Protein AF-A0A953W2J4-F1 (afdb_monomer)

Foldseek 3Di:
DPVPVVCCQCPVVVDDDDDAQCLLPPFFGKDKDWDFWFAQQFDPVVCVVVQQFTHRRHCVFVCVVQPDDGRWHFPDWPDDDHGFLPAKTWTWTHDPPDIDITIDRRGDPDIDMDIDGDGDPPDDDPRVVSSCVSPVD

Sequence (137 aa):
LDLGSDLETFVTNGQAILLPADLLAPCGTITTREAAKFHRGFDIEATLANNNIIAGVDPSLPAYAAGLRNGMVLIRRDGGEIGNPDLEIGYVVRDGETERTFRYFPRGQGTFTTQRLELTPNLEGEPLAQCMRAIAG

Secondary structure (DSSP, 8-state):
--HHHHIIIIIIS----PPPTTTTTTSEEEEEEEEEEE--SSBHHHHHHTTTB-B---TTSHHHHTT--TT-EEEEEEE--TT-TTS-EEEEEEETTEEEEEEE--EEEEEEEEEEEEEPTT--HHHHHHHHHHHH-

Structure (mmCIF, N/CA/C/O backbone):
data_AF-A0A953W2J4-F1
#
_entry.id   AF-A0A953W2J4-F1
#
loop_
_atom_site.group_PDB
_atom_site.id
_atom_site.type_symbol
_atom_site.label_atom_id
_atom_site.label_alt_id
_atom_site.label_comp_id
_atom_site.label_asym_id
_atom_site.label_entity_id
_atom_site.label_seq_id
_atom_site.pdbx_PDB_ins_code
_atom_site.Cartn_x
_atom_site.Cartn_y
_atom_site.Cartn_z
_atom_site.occupancy
_atom_site.B_iso_or_equiv
_atom_site.auth_seq_id
_atom_site.auth_comp_id
_atom_site.auth_asym_id
_atom_site.auth_atom_id
_atom_site.pdbx_PDB_model_num
ATOM 1 N N . LEU A 1 1 ? 5.690 2.040 -39.587 1.00 55.88 1 LEU A N 1
ATOM 2 C CA . LEU A 1 1 ? 4.982 2.125 -38.298 1.00 55.88 1 LEU A CA 1
ATOM 3 C C . LEU A 1 1 ? 3.522 1.833 -38.596 1.00 55.88 1 LEU A C 1
ATOM 5 O O . LEU A 1 1 ? 2.914 2.632 -39.298 1.00 55.88 1 LEU A O 1
ATOM 9 N N . ASP A 1 2 ? 3.024 0.662 -38.205 1.00 65.88 2 ASP A N 1
ATOM 10 C CA . ASP A 1 2 ? 1.607 0.318 -38.352 1.00 65.88 2 ASP A CA 1
ATOM 11 C C . ASP A 1 2 ? 0.909 0.621 -37.029 1.00 65.88 2 ASP A C 1
ATOM 13 O O . ASP A 1 2 ? 1.038 -0.110 -36.055 1.00 65.88 2 ASP A O 1
ATOM 17 N N . LEU A 1 3 ? 0.228 1.761 -36.980 1.00 72.12 3 LEU A N 1
ATOM 18 C CA . LEU A 1 3 ? -0.456 2.211 -35.773 1.00 72.12 3 LEU A CA 1
ATOM 19 C C . LEU A 1 3 ? -1.737 1.406 -35.505 1.00 72.12 3 LEU A C 1
ATOM 21 O O . LEU A 1 3 ? -2.239 1.438 -34.387 1.00 72.12 3 LEU A O 1
ATOM 25 N N . GLY A 1 4 ? -2.286 0.703 -36.505 1.00 74.94 4 GLY A N 1
ATOM 26 C CA . GLY A 1 4 ? -3.562 -0.002 -36.377 1.00 74.94 4 GLY A CA 1
ATOM 27 C C . GLY A 1 4 ? -3.481 -1.189 -35.419 1.00 74.94 4 GLY A C 1
ATOM 28 O O . GLY A 1 4 ? -4.286 -1.287 -34.493 1.00 74.94 4 GLY A O 1
ATOM 29 N N . SER A 1 5 ? -2.468 -2.041 -35.593 1.00 77.94 5 SER A N 1
ATOM 30 C CA . SER A 1 5 ? -2.228 -3.199 -34.721 1.00 77.94 5 SER A CA 1
ATOM 31 C C . SER A 1 5 ? -1.878 -2.796 -33.289 1.00 77.94 5 SER A C 1
ATOM 33 O O . SER A 1 5 ? -2.315 -3.444 -32.337 1.00 77.94 5 SER A O 1
ATOM 35 N N . ASP A 1 6 ? -1.124 -1.708 -33.120 1.00 78.94 6 ASP A N 1
ATOM 36 C CA . ASP A 1 6 ? -0.709 -1.220 -31.802 1.00 78.94 6 ASP A CA 1
ATOM 37 C C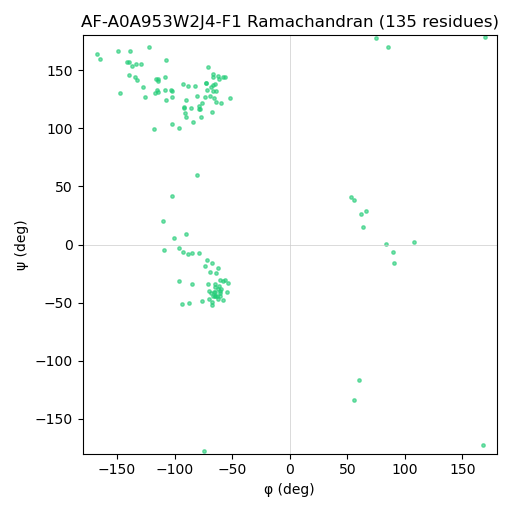 . ASP A 1 6 ? -1.903 -0.645 -31.026 1.00 78.94 6 ASP A C 1
ATOM 39 O O . ASP A 1 6 ? -2.051 -0.898 -29.828 1.00 78.94 6 ASP A O 1
ATOM 43 N N . LEU A 1 7 ? -2.803 0.076 -31.705 1.00 79.75 7 LEU A N 1
ATOM 44 C CA . LEU A 1 7 ? -4.037 0.578 -31.097 1.00 79.75 7 LEU A CA 1
ATOM 45 C C . LEU A 1 7 ? -4.962 -0.567 -30.671 1.00 79.75 7 LEU A C 1
ATOM 47 O O . LE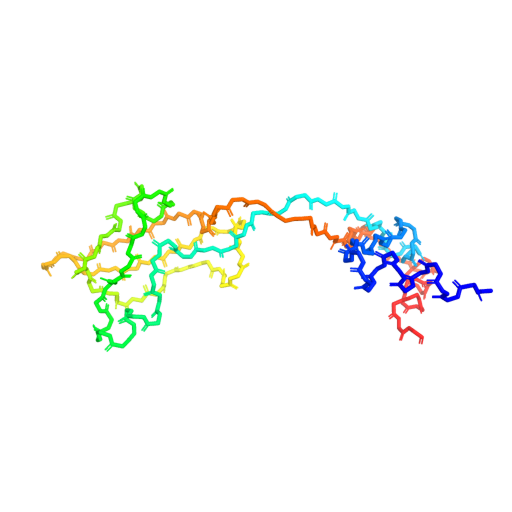U A 1 7 ? -5.468 -0.550 -29.551 1.00 79.75 7 LEU A O 1
ATOM 51 N N . GLU A 1 8 ? -5.153 -1.582 -31.511 1.00 83.62 8 GLU A N 1
ATOM 52 C CA . GLU A 1 8 ? -5.962 -2.747 -31.139 1.00 83.62 8 GLU A CA 1
ATOM 53 C C . GLU A 1 8 ? -5.370 -3.472 -29.919 1.00 83.62 8 GLU A C 1
ATOM 55 O O . GLU A 1 8 ? -6.077 -3.792 -28.963 1.00 83.62 8 GLU A O 1
ATOM 60 N N . THR A 1 9 ? -4.054 -3.662 -29.901 1.00 80.06 9 THR A N 1
ATOM 61 C CA . THR A 1 9 ? -3.342 -4.386 -28.843 1.00 80.06 9 THR A CA 1
ATOM 62 C C . THR A 1 9 ? -3.369 -3.644 -27.503 1.00 80.06 9 THR A C 1
ATOM 64 O O . THR A 1 9 ? -3.761 -4.207 -26.478 1.00 80.06 9 THR A O 1
ATOM 67 N N . PHE A 1 10 ? -2.979 -2.369 -27.491 1.00 84.81 10 PHE A N 1
ATOM 68 C CA . PHE A 1 10 ? -2.766 -1.629 -26.245 1.00 84.81 10 PHE A CA 1
ATOM 69 C C . PHE A 1 10 ? -3.970 -0.786 -25.823 1.00 84.81 10 PHE A C 1
ATOM 71 O O . PHE A 1 10 ? -4.204 -0.626 -24.627 1.00 84.81 10 PHE A O 1
ATOM 78 N N . VAL A 1 11 ? -4.755 -0.263 -26.771 1.00 82.12 11 VAL A N 1
ATOM 79 C CA . VAL A 1 11 ? -5.915 0.593 -26.466 1.00 82.12 11 VAL A CA 1
ATOM 80 C C . VAL A 1 11 ? -7.195 -0.229 -26.392 1.00 82.12 11 VAL A C 1
ATOM 82 O O . VAL A 1 11 ? -7.915 -0.136 -25.402 1.00 82.12 11 VAL A O 1
ATOM 85 N N . THR A 1 12 ? -7.488 -1.044 -27.408 1.00 86.31 12 THR A N 1
ATOM 86 C CA . THR A 1 12 ? -8.737 -1.824 -27.442 1.00 86.31 12 THR A CA 1
ATOM 87 C C . THR A 1 12 ? -8.683 -3.028 -26.505 1.00 86.31 12 THR A C 1
ATOM 89 O O . THR A 1 12 ? -9.596 -3.216 -25.703 1.00 86.31 12 THR A O 1
ATOM 92 N N . ASN A 1 13 ? -7.607 -3.815 -26.561 1.00 85.69 13 ASN A N 1
ATOM 93 C CA . ASN A 1 13 ? -7.449 -5.027 -25.754 1.00 85.69 13 ASN A CA 1
ATOM 94 C C . ASN A 1 13 ? -6.805 -4.765 -24.384 1.00 85.69 13 ASN A C 1
ATOM 96 O O . ASN A 1 13 ? -6.762 -5.666 -23.546 1.00 85.69 13 ASN A O 1
ATOM 100 N N . GLY A 1 14 ? -6.310 -3.546 -24.145 1.00 80.00 14 GLY A N 1
ATOM 101 C CA . GLY A 1 14 ? -5.758 -3.132 -22.856 1.00 80.00 14 GLY A CA 1
ATOM 102 C C . GLY A 1 14 ? -4.530 -3.930 -22.415 1.00 80.00 14 GLY A C 1
ATOM 103 O O . GLY A 1 14 ? -4.296 -4.057 -21.211 1.00 80.00 14 GLY A O 1
ATOM 104 N N . GLN A 1 15 ? -3.760 -4.508 -23.349 1.00 84.94 15 GLN A N 1
ATOM 105 C CA . GLN A 1 15 ? -2.513 -5.173 -22.976 1.00 84.94 15 GLN A CA 1
ATOM 106 C C . GLN A 1 15 ? -1.529 -4.173 -22.363 1.00 84.94 15 GLN A C 1
ATOM 108 O O . GLN A 1 15 ? -1.449 -3.011 -22.761 1.00 84.94 15 GLN A O 1
ATOM 113 N N . ALA A 1 16 ? -0.752 -4.645 -21.387 1.00 82.12 16 ALA A N 1
ATOM 114 C CA . ALA A 1 16 ? 0.302 -3.844 -20.788 1.00 82.12 16 ALA A CA 1
ATOM 115 C C . ALA A 1 16 ? 1.411 -3.571 -21.815 1.00 82.12 16 ALA A C 1
ATOM 117 O O . ALA A 1 16 ? 1.910 -4.492 -22.463 1.00 82.12 16 ALA A O 1
ATOM 118 N N . ILE A 1 17 ? 1.832 -2.310 -21.917 1.00 85.88 17 ILE A N 1
ATOM 119 C CA . ILE A 1 17 ? 3.040 -1.941 -22.655 1.00 85.88 17 ILE A CA 1
ATOM 120 C C . ILE A 1 17 ? 4.232 -2.297 -21.770 1.00 85.88 17 ILE A C 1
ATOM 122 O O . ILE A 1 17 ? 4.455 -1.663 -20.739 1.00 85.88 17 ILE A O 1
ATOM 126 N N . LEU A 1 18 ? 4.984 -3.322 -22.165 1.00 89.69 18 LEU A N 1
ATOM 127 C CA . LEU A 1 18 ? 6.231 -3.684 -21.503 1.00 89.69 18 LEU A CA 1
ATOM 128 C C . LEU A 1 18 ? 7.389 -2.977 -22.198 1.00 89.69 18 LEU A C 1
ATOM 130 O O . LEU A 1 18 ? 7.670 -3.217 -23.371 1.00 89.69 18 LEU A O 1
ATOM 134 N N . LEU A 1 19 ? 8.070 -2.110 -21.458 1.00 90.56 19 LEU A N 1
ATOM 135 C CA . LEU A 1 19 ? 9.284 -1.457 -21.921 1.00 90.56 19 LEU A CA 1
ATOM 136 C C . LEU A 1 19 ? 10.405 -2.500 -22.095 1.00 90.56 19 LEU A C 1
ATOM 138 O O . LEU A 1 19 ? 10.562 -3.355 -21.211 1.00 90.56 19 LEU A O 1
ATOM 142 N N . PRO A 1 20 ? 11.193 -2.433 -23.187 1.00 92.25 20 PRO A N 1
ATOM 143 C CA . PRO A 1 20 ? 12.387 -3.255 -23.359 1.00 92.25 20 PRO A CA 1
ATOM 144 C C . PRO A 1 20 ? 13.369 -3.079 -22.198 1.00 92.25 20 PRO A C 1
ATOM 146 O O . PRO A 1 20 ? 13.531 -1.977 -21.674 1.00 92.25 20 PRO A O 1
ATOM 149 N N . ALA A 1 21 ? 14.050 -4.160 -21.814 1.00 93.56 21 ALA A N 1
ATOM 150 C CA . ALA A 1 21 ? 14.942 -4.170 -20.654 1.00 93.56 21 ALA A CA 1
ATOM 151 C C . ALA A 1 21 ? 16.106 -3.165 -20.771 1.00 93.56 21 ALA A C 1
ATOM 153 O O . ALA A 1 21 ? 16.559 -2.624 -19.765 1.00 93.56 21 ALA A O 1
ATOM 154 N N . ASP A 1 22 ? 16.563 -2.896 -21.991 1.00 93.00 22 ASP A N 1
ATOM 155 C CA . ASP A 1 22 ? 17.696 -2.039 -22.341 1.00 93.00 22 ASP A CA 1
ATOM 156 C C . ASP A 1 22 ? 17.290 -0.636 -22.816 1.00 93.00 22 ASP A C 1
ATOM 158 O O . ASP A 1 22 ? 18.158 0.153 -23.184 1.00 93.00 22 ASP A O 1
ATOM 162 N N . LEU A 1 23 ? 15.996 -0.286 -22.763 1.00 91.56 23 LEU A N 1
ATOM 163 C CA . LEU A 1 23 ? 15.483 1.001 -23.257 1.00 91.56 23 LEU A CA 1
ATOM 164 C C . LEU A 1 23 ? 16.213 2.212 -22.651 1.00 91.56 23 LEU A C 1
ATOM 166 O O . LEU A 1 23 ? 16.365 3.234 -23.312 1.00 91.56 23 LEU A O 1
ATOM 170 N N . LEU A 1 24 ? 16.653 2.096 -21.395 1.00 91.31 24 LEU A N 1
ATOM 171 C CA . LEU A 1 24 ? 17.367 3.145 -20.661 1.00 91.31 24 LEU A CA 1
ATOM 172 C C . LEU A 1 24 ? 18.847 2.804 -20.427 1.00 91.31 24 LEU A C 1
ATOM 174 O O . LEU A 1 24 ? 19.479 3.363 -19.531 1.00 91.31 24 LEU A O 1
ATOM 178 N N . ALA A 1 25 ? 19.430 1.887 -21.199 1.00 89.56 25 ALA A N 1
ATOM 179 C CA . ALA A 1 25 ? 20.860 1.613 -21.115 1.00 89.56 25 ALA A CA 1
ATOM 180 C C . ALA A 1 25 ? 21.688 2.877 -21.466 1.00 89.56 25 ALA A C 1
ATOM 182 O O . ALA A 1 25 ? 21.299 3.636 -22.356 1.00 89.56 25 ALA A O 1
ATOM 183 N N . PRO A 1 26 ? 22.832 3.134 -20.794 1.00 91.81 26 PRO A N 1
ATOM 184 C CA . PRO A 1 26 ? 23.489 2.299 -19.781 1.00 91.81 26 PRO A CA 1
ATOM 185 C C . PRO A 1 26 ? 23.040 2.570 -18.329 1.00 91.81 26 PRO A C 1
ATOM 187 O O . PRO A 1 26 ? 23.656 2.046 -17.399 1.00 91.81 26 PRO A O 1
ATOM 190 N N . CYS A 1 27 ? 21.997 3.381 -18.100 1.00 93.56 27 CYS A N 1
ATOM 191 C CA . CYS A 1 27 ? 21.572 3.783 -16.751 1.00 93.56 27 CYS A CA 1
ATOM 192 C C . CYS A 1 27 ? 21.221 2.617 -15.837 1.00 93.56 27 CYS A C 1
ATOM 194 O O . CYS A 1 27 ? 21.349 2.721 -14.619 1.00 93.56 27 CYS A O 1
ATOM 196 N N . GLY A 1 28 ? 20.722 1.536 -16.418 1.00 93.62 28 GLY A N 1
ATOM 197 C CA . GLY A 1 28 ? 20.190 0.415 -15.679 1.00 93.62 28 GLY A CA 1
ATOM 198 C C . GLY A 1 28 ? 19.437 -0.538 -16.585 1.00 93.62 28 GLY A C 1
ATOM 199 O O . GLY A 1 28 ? 19.439 -0.388 -17.806 1.00 93.62 28 GLY A O 1
ATOM 200 N N . THR A 1 29 ? 18.780 -1.505 -15.958 1.00 95.31 29 THR A N 1
ATOM 201 C CA . THR A 1 29 ? 17.920 -2.480 -16.633 1.00 95.31 29 THR A CA 1
ATOM 202 C C . THR A 1 29 ? 16.484 -2.292 -16.171 1.00 95.31 29 THR A C 1
ATOM 204 O O . THR A 1 29 ? 16.224 -2.179 -14.973 1.00 95.31 29 THR A O 1
ATOM 207 N N . ILE A 1 30 ? 15.535 -2.257 -17.104 1.00 95.25 30 ILE A N 1
ATOM 208 C CA . ILE A 1 30 ? 14.115 -2.288 -16.757 1.00 95.25 30 ILE A CA 1
ATOM 209 C C . ILE A 1 30 ? 13.724 -3.730 -16.437 1.00 95.25 30 ILE A C 1
ATOM 211 O O . ILE A 1 30 ? 13.812 -4.616 -17.287 1.00 95.25 30 ILE A O 1
ATOM 215 N N . THR A 1 31 ? 13.268 -3.959 -15.209 1.00 95.25 31 THR A N 1
ATOM 216 C CA . THR A 1 31 ? 12.775 -5.258 -14.748 1.00 95.25 31 THR A CA 1
ATOM 217 C C . THR A 1 31 ? 11.263 -5.225 -14.580 1.00 95.25 31 THR A C 1
ATOM 219 O O . THR A 1 31 ? 10.675 -4.211 -14.196 1.00 95.25 31 THR A O 1
ATOM 222 N N . THR A 1 32 ? 10.618 -6.348 -14.895 1.00 93.69 32 THR A N 1
ATOM 223 C CA . THR A 1 32 ? 9.177 -6.546 -14.696 1.00 93.69 32 THR A CA 1
ATOM 224 C C . THR A 1 32 ? 8.973 -7.394 -13.450 1.00 93.69 32 THR A C 1
ATOM 226 O O . THR A 1 32 ? 9.623 -8.429 -13.299 1.00 93.69 32 THR A O 1
ATOM 229 N N . ARG A 1 33 ? 8.079 -6.972 -12.554 1.00 92.31 33 ARG A N 1
ATOM 230 C CA . ARG A 1 33 ? 7.763 -7.709 -11.326 1.00 92.31 33 ARG A CA 1
ATOM 231 C C . ARG A 1 33 ? 6.280 -7.653 -10.991 1.00 92.31 33 ARG A C 1
ATOM 233 O O . ARG A 1 33 ? 5.591 -6.696 -11.336 1.00 92.31 33 ARG A O 1
ATOM 240 N N . GLU A 1 34 ? 5.838 -8.631 -10.213 1.00 93.50 34 GLU A N 1
ATOM 241 C CA . GLU A 1 34 ? 4.562 -8.565 -9.507 1.00 93.50 34 GLU A CA 1
ATOM 242 C C . GLU A 1 34 ? 4.717 -7.731 -8.230 1.00 93.50 34 GLU A C 1
ATOM 244 O O . GLU A 1 34 ? 5.612 -7.968 -7.413 1.00 93.50 34 GLU A O 1
ATOM 249 N N . ALA A 1 35 ? 3.844 -6.742 -8.052 1.00 92.19 35 ALA A N 1
ATOM 250 C CA . ALA A 1 35 ? 3.752 -5.930 -6.848 1.00 92.19 35 ALA A CA 1
ATOM 251 C C . ALA A 1 35 ? 2.412 -6.173 -6.146 1.00 92.19 35 ALA A C 1
ATOM 253 O O . ALA A 1 35 ? 1.367 -6.297 -6.786 1.00 92.19 35 ALA A O 1
ATOM 254 N N . ALA A 1 36 ? 2.430 -6.228 -4.814 1.00 95.56 36 ALA A N 1
ATOM 255 C CA . ALA A 1 36 ? 1.198 -6.265 -4.034 1.00 95.56 36 ALA A CA 1
ATOM 256 C C . ALA A 1 36 ? 0.448 -4.935 -4.178 1.00 95.56 36 ALA A C 1
ATOM 258 O O . ALA A 1 36 ? 1.063 -3.877 -4.271 1.00 95.56 36 ALA A O 1
ATOM 259 N N . LYS A 1 37 ? -0.885 -4.956 -4.159 1.00 95.94 37 LYS A N 1
ATOM 260 C CA . LYS A 1 37 ? -1.660 -3.708 -4.091 1.00 95.94 37 LYS A CA 1
ATOM 261 C C . LYS A 1 37 ? -1.541 -3.104 -2.696 1.00 95.94 37 LYS A C 1
ATOM 263 O O . LYS A 1 37 ? -1.619 -3.826 -1.705 1.00 95.94 37 LYS A O 1
ATOM 268 N N . PHE A 1 38 ? -1.391 -1.787 -2.597 1.00 97.06 38 PHE A N 1
ATOM 269 C CA . PHE A 1 38 ? -1.471 -1.116 -1.303 1.00 97.06 38 PHE A 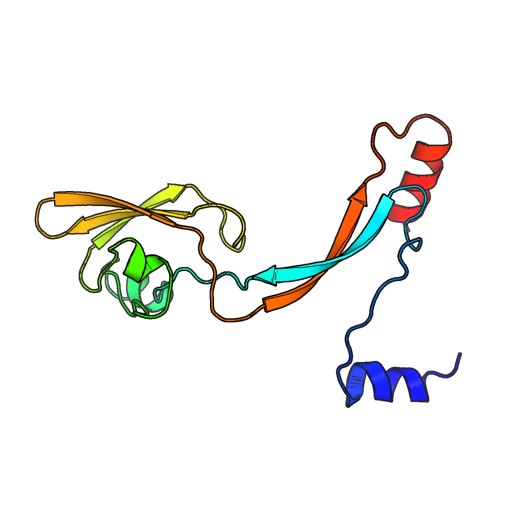CA 1
ATOM 270 C C . PHE A 1 38 ? -2.924 -1.072 -0.825 1.00 97.06 38 PHE A C 1
ATOM 272 O O . PHE A 1 38 ? -3.800 -0.570 -1.528 1.00 97.06 38 PHE A O 1
ATOM 279 N N . HIS A 1 39 ? -3.174 -1.550 0.390 1.00 97.56 39 HIS A N 1
ATOM 280 C CA . HIS A 1 39 ? -4.449 -1.376 1.072 1.00 97.56 39 HIS A CA 1
ATOM 281 C C . HIS A 1 39 ? -4.224 -1.274 2.580 1.00 97.56 39 HIS A C 1
ATOM 283 O O . HIS A 1 39 ? -3.572 -2.124 3.183 1.00 97.56 39 HIS A O 1
ATOM 289 N N . ARG A 1 40 ? -4.808 -0.254 3.218 1.00 97.12 40 ARG A N 1
ATOM 290 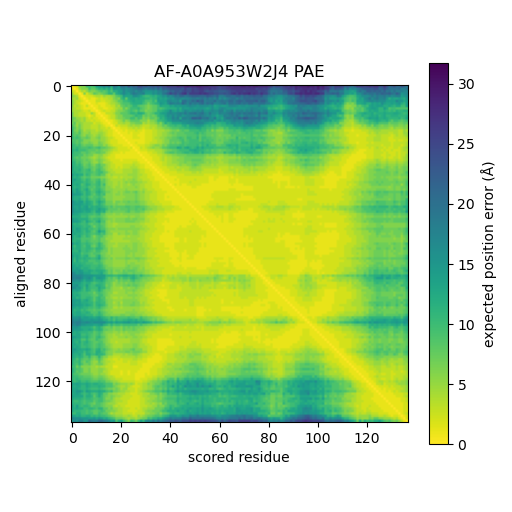C CA . ARG A 1 40 ? -4.664 -0.035 4.671 1.00 97.12 40 ARG A CA 1
ATOM 291 C C . ARG A 1 40 ? -5.336 -1.118 5.511 1.00 97.12 40 ARG A C 1
ATOM 293 O O . ARG A 1 40 ? -5.078 -1.214 6.695 1.00 97.12 40 ARG A O 1
ATOM 300 N N . GLY A 1 41 ? -6.220 -1.910 4.918 1.00 97.69 41 GLY A N 1
ATOM 301 C CA . GLY A 1 41 ? -6.993 -2.937 5.620 1.00 97.69 41 GLY A CA 1
ATOM 302 C C . GLY A 1 41 ? -8.254 -2.411 6.310 1.00 97.69 41 GLY A C 1
ATOM 303 O O . GLY A 1 41 ? -8.974 -3.198 6.910 1.00 97.69 41 GLY A O 1
ATOM 304 N N . PHE A 1 42 ? -8.526 -1.109 6.210 1.00 98.25 42 PHE A N 1
ATOM 305 C CA . PHE A 1 42 ? -9.748 -0.457 6.673 1.00 98.25 42 PHE A CA 1
ATOM 306 C C . PHE A 1 42 ? -10.071 0.752 5.785 1.00 98.25 42 PHE A C 1
ATOM 308 O O . PHE A 1 42 ? -9.215 1.204 5.014 1.00 98.25 42 PHE A O 1
ATOM 315 N N . ASP A 1 43 ? -11.283 1.283 5.909 1.00 98.06 43 ASP A N 1
ATOM 316 C CA . ASP A 1 43 ? -11.749 2.430 5.137 1.00 98.06 43 ASP A CA 1
ATOM 317 C C . ASP A 1 43 ? -11.300 3.738 5.804 1.00 98.06 43 ASP A C 1
ATOM 319 O O . ASP A 1 43 ? -11.813 4.151 6.849 1.00 98.06 43 ASP A O 1
ATOM 323 N N . ILE A 1 44 ? -10.300 4.390 5.206 1.00 96.50 44 ILE A N 1
ATOM 324 C CA . ILE A 1 44 ? -9.765 5.647 5.732 1.00 96.50 44 ILE A CA 1
ATOM 325 C C . ILE A 1 44 ? -10.743 6.809 5.551 1.00 96.50 44 ILE A C 1
ATOM 327 O O . ILE A 1 44 ? -10.801 7.674 6.419 1.00 96.50 44 ILE A O 1
ATOM 331 N N . GLU A 1 45 ? -11.525 6.834 4.475 1.00 97.69 45 GLU A N 1
ATOM 332 C CA . GLU A 1 45 ? -12.468 7.922 4.218 1.00 97.69 45 GLU A CA 1
ATOM 333 C C . GLU A 1 45 ? -13.617 7.861 5.225 1.00 97.69 45 GLU A C 1
ATOM 335 O O . GLU A 1 45 ? -13.899 8.856 5.897 1.00 97.69 45 GLU A O 1
ATOM 340 N N . ALA A 1 46 ? -14.191 6.672 5.437 1.00 97.94 46 ALA A N 1
ATOM 341 C CA . ALA A 1 46 ? -15.210 6.450 6.460 1.00 97.94 46 ALA A CA 1
ATOM 342 C C . ALA A 1 46 ? -14.681 6.718 7.878 1.00 97.94 46 ALA A C 1
ATOM 344 O O . ALA A 1 46 ? -15.386 7.297 8.702 1.00 97.94 46 ALA A O 1
ATOM 345 N N . THR A 1 47 ? -13.429 6.347 8.164 1.00 97.94 47 THR A N 1
ATOM 346 C CA . THR A 1 47 ? -12.791 6.618 9.463 1.00 97.94 47 THR A CA 1
ATOM 347 C C . THR A 1 47 ? -12.663 8.119 9.727 1.00 97.94 47 THR A C 1
ATOM 349 O O . THR A 1 47 ? -13.010 8.588 10.811 1.00 97.94 47 THR A O 1
ATOM 352 N N . LEU A 1 48 ? -12.185 8.891 8.745 1.00 96.88 48 LEU A N 1
ATOM 353 C CA . LEU A 1 48 ? -12.041 10.344 8.876 1.00 96.88 48 LEU A CA 1
ATOM 354 C C . LEU A 1 48 ? -13.407 11.032 9.003 1.00 96.88 48 LEU A C 1
ATOM 356 O O . LEU A 1 48 ? -13.568 11.918 9.841 1.00 96.88 48 LEU A O 1
ATOM 360 N N . ALA A 1 49 ? -14.402 10.586 8.232 1.00 97.75 49 ALA A N 1
ATOM 361 C CA . ALA A 1 49 ? -15.774 11.081 8.323 1.00 97.75 49 ALA A CA 1
ATOM 362 C C . ALA A 1 49 ? -16.438 10.762 9.677 1.00 97.75 49 ALA A C 1
ATOM 364 O O . ALA A 1 49 ? -17.340 11.478 10.107 1.00 97.75 49 ALA A O 1
ATOM 365 N N . ASN A 1 50 ? -15.974 9.717 10.369 1.00 96.31 50 ASN A N 1
ATOM 366 C CA . ASN A 1 50 ? -16.493 9.262 11.655 1.00 96.31 50 ASN A CA 1
ATOM 367 C C . ASN A 1 50 ? -15.603 9.682 12.841 1.00 96.31 50 ASN A C 1
ATOM 369 O O . ASN A 1 50 ? -15.346 8.890 13.746 1.00 96.31 50 ASN A O 1
ATOM 373 N N . ASN A 1 51 ? -15.095 10.919 12.844 1.00 96.81 51 ASN A N 1
ATOM 374 C CA . ASN A 1 51 ? -14.275 11.468 13.937 1.00 96.81 51 ASN A CA 1
ATOM 375 C C . ASN A 1 51 ? -13.061 10.591 14.305 1.00 96.81 51 ASN A C 1
ATOM 377 O O . ASN A 1 51 ? -12.748 10.409 15.482 1.00 96.81 51 ASN A O 1
ATOM 381 N N . ASN A 1 52 ? -12.381 10.039 13.298 1.00 97.81 52 ASN A N 1
ATOM 382 C CA . ASN A 1 52 ? -11.255 9.113 13.448 1.00 97.81 52 ASN A CA 1
ATOM 383 C C . ASN A 1 52 ? -11.599 7.779 14.129 1.00 97.81 52 ASN A C 1
ATOM 385 O O . ASN A 1 52 ? -10.695 7.050 14.530 1.00 97.81 52 ASN A O 1
ATOM 389 N N . ILE A 1 53 ? -12.870 7.409 14.250 1.00 98.38 53 ILE A N 1
ATOM 390 C CA . ILE A 1 53 ? -13.255 6.072 14.703 1.00 98.38 53 ILE A CA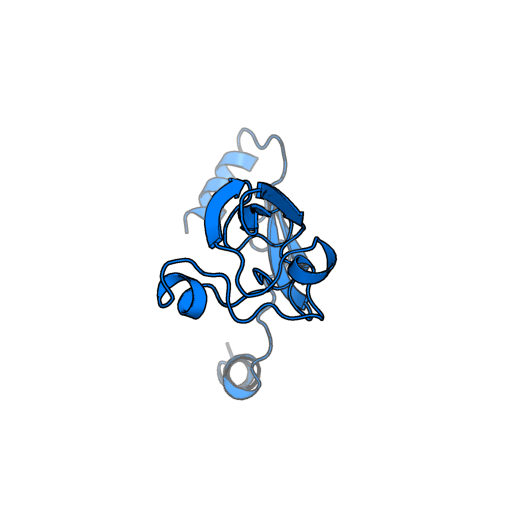 1
ATOM 391 C C . ILE A 1 53 ? -13.077 5.110 13.527 1.00 98.38 53 ILE A C 1
ATOM 393 O O . ILE A 1 53 ? -13.751 5.241 12.505 1.00 98.38 53 ILE A O 1
ATOM 397 N N . ILE A 1 54 ? -12.169 4.145 13.683 1.00 98.38 54 ILE A N 1
ATOM 398 C CA . ILE A 1 54 ? -11.838 3.132 12.681 1.00 98.38 54 ILE A CA 1
ATOM 399 C C . ILE A 1 54 ? -13.120 2.449 12.202 1.00 98.38 54 ILE A C 1
ATOM 401 O O . ILE A 1 54 ? -13.897 1.912 13.000 1.00 98.38 54 ILE A O 1
ATOM 405 N N . ALA A 1 55 ? -13.308 2.453 10.886 1.00 98.44 55 ALA A N 1
ATOM 406 C CA . ALA A 1 55 ? -14.445 1.859 10.203 1.00 98.44 55 ALA A CA 1
ATOM 407 C C . ALA A 1 55 ? -13.993 1.023 8.998 1.00 98.44 55 ALA A C 1
ATOM 409 O O . ALA A 1 55 ? -12.927 1.246 8.422 1.00 98.44 55 ALA A O 1
ATOM 410 N N . GLY A 1 56 ? -14.820 0.048 8.616 1.00 98.06 56 GLY A N 1
ATOM 411 C CA . GLY A 1 56 ? -14.595 -0.767 7.423 1.00 98.06 56 GLY A CA 1
ATOM 412 C C . GLY A 1 56 ? -13.362 -1.672 7.484 1.00 98.06 56 GLY A C 1
ATOM 413 O O . GLY A 1 56 ? -12.778 -1.943 6.441 1.00 98.06 56 GLY A O 1
ATOM 414 N N . VAL A 1 57 ? -12.931 -2.124 8.670 1.00 98.50 57 VAL A N 1
ATOM 415 C CA . VAL A 1 57 ? -11.854 -3.123 8.781 1.00 98.50 57 VAL A CA 1
ATOM 416 C C . VAL A 1 57 ? -12.263 -4.399 8.048 1.00 98.50 57 VAL A C 1
ATOM 418 O O . VAL A 1 57 ? -13.271 -5.016 8.395 1.00 98.50 57 VAL A O 1
ATOM 421 N N . ASP A 1 58 ? -11.455 -4.803 7.072 1.00 98.31 58 ASP A N 1
ATOM 422 C CA . ASP A 1 58 ? -11.651 -6.026 6.300 1.00 98.31 58 ASP A CA 1
ATOM 423 C C . ASP A 1 58 ? -11.014 -7.221 7.038 1.00 98.31 58 ASP A C 1
ATOM 425 O O . ASP A 1 58 ? -9.789 -7.246 7.218 1.00 98.31 58 ASP A O 1
ATOM 429 N N . PRO A 1 59 ? -11.804 -8.232 7.454 1.00 98.12 59 PRO A N 1
ATOM 430 C CA . PRO A 1 59 ? -11.292 -9.403 8.163 1.00 98.12 59 PRO A CA 1
ATOM 431 C C . PRO A 1 59 ? -10.296 -10.255 7.370 1.00 98.12 59 PRO A C 1
ATOM 433 O O . PRO A 1 59 ? -9.549 -11.030 7.966 1.00 98.12 59 PRO A O 1
ATOM 436 N N . SER A 1 60 ? -10.284 -10.134 6.041 1.00 97.75 60 SER A N 1
ATOM 437 C CA . SER A 1 60 ? -9.374 -10.865 5.157 1.00 97.75 60 SER A CA 1
ATOM 438 C C . SER A 1 60 ? -8.005 -10.196 4.995 1.00 97.75 60 SER A C 1
ATOM 440 O O . SER A 1 60 ? -7.111 -10.783 4.385 1.00 97.75 60 SER A O 1
ATOM 442 N N . LEU A 1 61 ? -7.820 -8.982 5.530 1.00 98.12 61 LEU A N 1
ATOM 443 C CA . LEU A 1 61 ? -6.624 -8.173 5.302 1.00 98.12 61 LEU A CA 1
ATOM 444 C C . LEU A 1 61 ? -5.689 -8.086 6.523 1.00 98.12 61 LEU A C 1
ATOM 446 O O . LEU A 1 61 ? -6.119 -8.269 7.667 1.00 98.12 61 LEU A O 1
ATOM 450 N N . PRO A 1 62 ? -4.396 -7.749 6.310 1.00 98.38 62 PRO A N 1
ATOM 451 C CA . PRO A 1 62 ? -3.381 -7.758 7.367 1.00 98.38 62 PRO A CA 1
ATOM 452 C C . PRO A 1 62 ? -3.700 -6.896 8.595 1.00 98.38 62 PRO A C 1
ATOM 454 O O . PRO A 1 62 ? -3.312 -7.259 9.702 1.00 98.38 62 PRO A O 1
ATOM 457 N N . ALA A 1 63 ? -4.440 -5.793 8.440 1.00 98.31 63 ALA A N 1
ATOM 458 C CA . ALA A 1 63 ? -4.826 -4.939 9.565 1.00 98.31 63 ALA A CA 1
ATOM 459 C C . ALA A 1 63 ? -5.666 -5.690 10.612 1.00 98.31 63 ALA A C 1
ATOM 461 O O . ALA A 1 63 ? -5.433 -5.551 11.815 1.00 98.31 63 ALA A O 1
ATOM 462 N N . TYR A 1 64 ? -6.610 -6.526 10.167 1.00 98.62 64 TYR A N 1
ATOM 463 C CA . TYR A 1 64 ? -7.418 -7.345 11.067 1.00 98.62 64 TYR A CA 1
ATOM 464 C C . TYR A 1 64 ? -6.574 -8.427 11.747 1.00 98.62 64 TYR A C 1
ATOM 466 O O . TYR A 1 64 ? -6.691 -8.625 12.960 1.00 98.62 64 TYR A O 1
ATOM 474 N N . ALA A 1 65 ? -5.677 -9.080 11.002 1.00 98.19 65 ALA A N 1
ATOM 475 C CA . ALA A 1 65 ? -4.745 -10.065 11.553 1.00 98.19 65 ALA A CA 1
ATOM 476 C C . ALA A 1 65 ? -3.807 -9.452 12.610 1.00 98.19 65 ALA A C 1
ATOM 478 O O . ALA A 1 65 ? -3.525 -10.088 13.622 1.00 98.19 65 ALA A O 1
ATOM 479 N N . ALA A 1 66 ? -3.396 -8.194 12.423 1.00 97.94 66 ALA A N 1
ATOM 480 C CA . ALA A 1 66 ? -2.593 -7.443 13.386 1.00 97.94 66 ALA A CA 1
ATOM 481 C C . ALA A 1 66 ? -3.370 -7.024 14.647 1.00 97.94 66 ALA A C 1
ATOM 483 O O . ALA A 1 66 ? -2.755 -6.632 15.634 1.00 97.94 66 ALA A O 1
ATOM 484 N N . GLY A 1 67 ? -4.704 -7.115 14.640 1.00 98.00 67 GLY A N 1
ATOM 485 C CA . GLY A 1 67 ? -5.547 -6.814 15.800 1.00 98.00 67 GLY A CA 1
ATOM 486 C C . GLY A 1 67 ? -6.345 -5.514 15.704 1.00 98.00 67 GLY A C 1
ATOM 487 O O . GLY A 1 67 ? -7.086 -5.209 16.635 1.00 98.00 67 GLY A O 1
ATOM 488 N N . LEU A 1 68 ? -6.266 -4.776 14.592 1.00 98.06 68 LEU A N 1
ATOM 489 C CA . LEU A 1 68 ? -7.091 -3.587 14.377 1.00 98.06 68 LEU A CA 1
ATOM 490 C C . LEU A 1 68 ? -8.575 -3.983 14.281 1.00 98.06 68 LEU A C 1
ATOM 492 O O . LEU A 1 68 ? -8.914 -4.991 13.652 1.00 98.06 68 LEU A O 1
ATOM 496 N N . ARG A 1 69 ? -9.474 -3.215 14.900 1.00 98.25 69 ARG A N 1
ATOM 497 C CA . ARG A 1 69 ? -10.925 -3.465 14.892 1.00 98.25 69 ARG A CA 1
ATOM 498 C C . ARG A 1 69 ? -11.706 -2.171 14.675 1.00 98.25 69 ARG A C 1
ATOM 500 O O . ARG A 1 69 ? -11.239 -1.090 15.026 1.00 98.25 69 ARG A O 1
ATOM 507 N N . ASN A 1 70 ? -12.913 -2.307 14.122 1.00 98.31 70 ASN A N 1
ATOM 508 C CA . ASN A 1 70 ? -13.873 -1.206 14.051 1.00 98.31 70 ASN A CA 1
ATOM 509 C C . ASN A 1 70 ? -14.179 -0.678 15.459 1.00 98.31 70 ASN A C 1
ATOM 511 O O . ASN A 1 70 ? -14.251 -1.459 16.407 1.00 98.31 70 ASN A O 1
ATOM 515 N N . GLY A 1 71 ? -14.376 0.633 15.587 1.00 97.94 71 GLY A N 1
ATOM 516 C CA . GLY A 1 71 ? -14.673 1.287 16.866 1.00 97.94 71 GLY A CA 1
ATOM 517 C C . GLY A 1 71 ? -13.444 1.774 17.642 1.00 97.94 71 GLY A C 1
ATOM 518 O O . GLY A 1 71 ? -13.590 2.624 18.516 1.00 97.94 71 GLY A O 1
ATOM 519 N N . MET A 1 72 ? -12.235 1.308 17.306 1.00 98.56 72 MET A N 1
ATOM 520 C CA . MET A 1 72 ? -10.996 1.883 17.844 1.00 98.56 72 MET A CA 1
ATOM 521 C C . MET A 1 72 ? -10.811 3.314 17.327 1.00 98.56 72 MET A C 1
ATOM 523 O O . MET A 1 72 ? -11.123 3.598 16.176 1.00 98.56 72 MET A O 1
ATOM 527 N N . VAL A 1 73 ? -10.270 4.220 18.136 1.00 98.50 73 VAL A N 1
ATOM 528 C CA . VAL A 1 73 ? -10.028 5.610 17.717 1.00 98.50 73 VAL A CA 1
ATOM 529 C C . VAL A 1 73 ? -8.618 5.736 17.155 1.00 98.50 73 VAL A C 1
ATOM 531 O O . VAL A 1 73 ? -7.644 5.521 17.871 1.00 98.50 73 VAL A O 1
ATOM 534 N N . LEU A 1 74 ? -8.488 6.112 15.888 1.00 98.12 74 LEU A N 1
ATOM 535 C CA . LEU A 1 74 ? -7.213 6.423 15.256 1.00 98.12 74 LEU A CA 1
ATOM 536 C C . LEU A 1 74 ? -6.625 7.704 15.857 1.00 98.12 74 LEU A C 1
ATOM 538 O O . LEU A 1 74 ? -7.158 8.794 15.668 1.00 98.12 74 LEU A O 1
ATOM 542 N N . ILE A 1 75 ? -5.497 7.574 16.553 1.00 98.06 75 ILE A N 1
ATOM 543 C CA . ILE A 1 75 ? -4.796 8.713 17.152 1.00 98.06 75 ILE A CA 1
ATOM 544 C C . ILE A 1 75 ? -3.823 9.313 16.143 1.00 98.06 75 ILE A C 1
ATOM 546 O O . ILE A 1 75 ? -3.814 10.521 15.918 1.00 98.06 75 ILE A O 1
ATOM 550 N N . ARG A 1 76 ? -2.988 8.467 15.529 1.00 96.62 76 ARG A N 1
ATOM 551 C CA . ARG A 1 76 ? -1.989 8.888 14.538 1.00 96.62 76 ARG A CA 1
ATOM 552 C C . ARG A 1 76 ? -1.398 7.703 13.780 1.00 96.62 76 ARG A C 1
ATOM 554 O O . ARG A 1 76 ? -1.451 6.559 14.227 1.00 96.62 76 ARG A O 1
ATOM 561 N N . ARG A 1 77 ? -0.743 8.002 12.658 1.00 95.94 77 ARG A N 1
ATOM 562 C CA . ARG A 1 77 ? 0.197 7.084 12.002 1.00 95.94 77 ARG A CA 1
ATOM 563 C C . ARG A 1 77 ? 1.570 7.190 12.686 1.00 95.94 77 ARG A C 1
ATOM 565 O O . ARG A 1 77 ? 2.014 8.289 13.003 1.00 95.94 77 ARG A O 1
ATOM 572 N N . ASP A 1 78 ? 2.215 6.056 12.930 1.00 94.62 78 ASP A N 1
ATOM 573 C CA . ASP A 1 78 ? 3.510 5.912 13.625 1.00 94.62 78 ASP A CA 1
ATOM 574 C C . ASP A 1 78 ? 4.658 5.497 12.693 1.00 94.62 78 ASP A C 1
ATOM 576 O O . ASP A 1 78 ? 5.804 5.381 13.114 1.00 94.62 78 ASP A O 1
ATOM 580 N N . GLY A 1 79 ? 4.358 5.231 11.423 1.00 93.62 79 GLY A N 1
ATOM 581 C CA . GLY A 1 79 ? 5.356 4.844 10.435 1.00 93.62 79 GLY A CA 1
ATOM 582 C C . GLY A 1 79 ? 4.742 4.351 9.132 1.00 93.62 79 GLY A C 1
ATOM 583 O O . GLY A 1 79 ? 3.516 4.283 8.994 1.00 93.62 79 GLY A O 1
ATOM 584 N N . GLY A 1 80 ? 5.621 4.008 8.196 1.00 93.69 80 GLY A N 1
ATOM 585 C CA . GLY A 1 80 ? 5.272 3.558 6.855 1.00 93.69 80 GLY A CA 1
ATOM 586 C C . GLY A 1 80 ? 5.047 4.696 5.865 1.00 93.69 80 GLY A C 1
ATOM 587 O O . GLY A 1 80 ? 4.947 5.874 6.222 1.00 93.69 80 GLY A O 1
ATOM 588 N N . GLU A 1 81 ? 4.942 4.308 4.602 1.00 94.88 81 GLU A N 1
ATOM 589 C CA . GLU A 1 81 ? 4.741 5.198 3.466 1.00 94.88 81 GLU A CA 1
ATOM 590 C C . GLU A 1 81 ? 3.398 4.871 2.803 1.00 94.88 81 GLU A C 1
ATOM 592 O O . GLU A 1 81 ? 3.067 3.713 2.542 1.00 94.88 81 GLU A O 1
ATOM 597 N N . ILE A 1 82 ? 2.582 5.898 2.569 1.00 93.44 82 ILE A N 1
ATOM 598 C CA . ILE A 1 82 ? 1.274 5.709 1.942 1.00 93.44 82 ILE A CA 1
ATOM 599 C C . ILE A 1 82 ? 1.468 5.305 0.485 1.00 93.44 82 ILE A C 1
ATOM 601 O O . ILE A 1 82 ? 2.151 5.997 -0.257 1.00 93.44 82 ILE A O 1
ATOM 605 N N . GLY A 1 83 ? 0.822 4.212 0.080 1.00 93.38 83 GLY A N 1
ATOM 606 C CA . GLY A 1 83 ? 0.971 3.659 -1.264 1.00 93.38 83 GLY A CA 1
ATOM 607 C C . GLY A 1 83 ? 2.100 2.636 -1.385 1.00 93.38 83 GLY A C 1
ATOM 608 O O . GLY A 1 83 ? 2.186 1.985 -2.420 1.00 93.38 83 GLY A O 1
ATOM 609 N N . ASN A 1 84 ? 2.911 2.432 -0.339 1.00 95.00 84 ASN A N 1
ATOM 610 C CA . ASN A 1 84 ? 4.004 1.466 -0.352 1.00 95.00 84 ASN A CA 1
ATOM 611 C C . ASN A 1 84 ? 3.623 0.176 0.413 1.00 95.00 84 ASN A C 1
ATOM 613 O O . ASN A 1 84 ? 3.595 0.173 1.644 1.00 95.00 84 ASN A O 1
ATOM 617 N N . PRO A 1 85 ? 3.303 -0.927 -0.287 1.00 96.19 85 PRO A N 1
ATOM 618 C CA . PRO A 1 85 ? 2.914 -2.208 0.316 1.00 96.19 85 PRO A CA 1
ATOM 619 C C . PRO A 1 85 ? 4.112 -3.030 0.826 1.00 96.19 85 PRO A C 1
ATOM 621 O O . PRO A 1 85 ? 3.923 -4.080 1.450 1.00 96.19 85 PRO A O 1
ATOM 624 N N . ASP A 1 86 ? 5.334 -2.580 0.531 1.00 95.19 86 ASP A N 1
ATOM 625 C CA . ASP A 1 86 ? 6.588 -3.256 0.866 1.00 95.19 86 ASP A CA 1
ATOM 626 C C . ASP A 1 86 ? 7.206 -2.723 2.173 1.00 95.19 86 ASP A C 1
ATOM 628 O O . ASP A 1 86 ? 8.202 -3.267 2.646 1.00 95.19 86 ASP A O 1
ATOM 632 N N . LEU A 1 87 ? 6.593 -1.708 2.795 1.00 97.00 87 LEU A N 1
ATOM 633 C CA . LEU A 1 87 ? 6.970 -1.171 4.103 1.00 97.00 87 LEU A CA 1
ATOM 634 C C . LEU A 1 87 ? 5.847 -1.373 5.120 1.00 97.00 87 LEU A C 1
ATOM 636 O O . LEU A 1 87 ? 4.670 -1.213 4.799 1.00 97.00 87 LEU A O 1
ATOM 640 N N . GLU A 1 88 ? 6.204 -1.680 6.367 1.00 97.81 88 GLU A N 1
ATOM 641 C CA . GLU A 1 88 ? 5.214 -1.742 7.438 1.00 97.81 88 GLU A CA 1
ATOM 642 C C . GLU A 1 88 ? 4.587 -0.370 7.684 1.00 97.81 88 GLU A C 1
ATOM 644 O O . GLU A 1 88 ? 5.279 0.638 7.855 1.00 97.81 88 GLU A O 1
ATOM 649 N N . ILE A 1 89 ? 3.260 -0.348 7.770 1.00 97.81 89 ILE A N 1
ATOM 650 C CA . ILE A 1 89 ? 2.513 0.793 8.275 1.00 97.81 89 ILE A CA 1
ATOM 651 C C . ILE A 1 89 ? 2.278 0.616 9.772 1.00 97.81 89 ILE A C 1
ATOM 653 O O . ILE A 1 89 ? 1.972 -0.480 10.239 1.00 97.81 89 ILE A O 1
ATOM 657 N N . GLY A 1 90 ? 2.437 1.703 10.526 1.00 97.88 90 GLY A N 1
ATOM 658 C CA . GLY A 1 90 ? 2.180 1.733 11.963 1.00 97.88 90 GLY A CA 1
ATOM 659 C C . GLY A 1 90 ? 1.015 2.654 12.287 1.00 97.88 90 GLY A C 1
ATOM 660 O O . GLY A 1 90 ? 1.016 3.806 11.853 1.00 97.88 90 GLY A O 1
ATOM 661 N N . TYR A 1 91 ? 0.056 2.189 13.081 1.00 98.12 91 TYR A N 1
ATOM 662 C CA . TYR A 1 91 ? -1.049 3.006 13.581 1.00 98.12 91 TYR A CA 1
ATOM 663 C C . TYR A 1 91 ? -1.125 2.940 15.098 1.00 98.12 91 TYR A C 1
ATOM 665 O O . TYR A 1 91 ? -1.195 1.851 15.663 1.00 98.12 91 TYR A O 1
ATOM 673 N N . VAL A 1 92 ? -1.143 4.110 15.739 1.00 98.31 92 VAL A N 1
ATOM 674 C CA . VAL A 1 92 ? -1.513 4.233 17.150 1.00 98.31 92 VAL A CA 1
ATOM 675 C C . VAL A 1 92 ? -3.006 4.471 17.218 1.00 98.31 92 VAL A C 1
ATOM 677 O O . VAL A 1 92 ? -3.522 5.422 16.618 1.00 98.31 92 VAL A O 1
ATOM 680 N N . VAL A 1 93 ? -3.689 3.609 17.954 1.00 98.25 93 VAL A N 1
ATOM 681 C CA . VAL A 1 93 ? -5.124 3.696 18.178 1.00 98.25 93 VAL A CA 1
ATOM 682 C C . VAL A 1 93 ? -5.438 3.608 19.660 1.00 98.25 93 VAL A C 1
ATOM 684 O O . VAL A 1 93 ? -4.677 3.032 20.435 1.00 98.25 93 VAL A O 1
ATOM 687 N N . ARG A 1 94 ? -6.581 4.154 20.050 1.00 98.38 94 ARG A N 1
ATOM 688 C CA . ARG A 1 94 ? -7.157 3.982 21.376 1.00 98.38 94 ARG A CA 1
ATOM 689 C C . ARG A 1 94 ? -8.286 2.960 21.315 1.00 98.38 94 ARG A C 1
ATOM 691 O O . ARG A 1 94 ? -9.207 3.094 20.512 1.00 98.38 94 ARG A O 1
ATOM 698 N N . ASP A 1 95 ? -8.195 1.956 22.171 1.00 95.50 95 ASP A N 1
ATOM 699 C CA . ASP A 1 95 ? -9.167 0.887 22.374 1.00 95.50 95 ASP A CA 1
ATOM 700 C C . ASP A 1 95 ? -9.685 0.983 23.817 1.00 95.50 95 ASP A C 1
ATOM 702 O O . ASP A 1 95 ? -8.987 0.628 24.773 1.00 95.50 95 ASP A O 1
ATOM 706 N N . GLY A 1 96 ? -10.863 1.589 23.983 1.00 93.50 96 GLY A N 1
ATOM 707 C CA . GLY A 1 96 ? -11.365 2.008 25.293 1.00 93.50 96 GLY A CA 1
ATOM 708 C C . GLY A 1 96 ? -10.429 3.024 25.955 1.00 93.50 96 GLY A C 1
ATOM 709 O O . GLY A 1 96 ? -10.220 4.120 25.436 1.00 93.50 96 GLY A O 1
ATOM 710 N N . GLU A 1 97 ? -9.849 2.656 27.096 1.00 93.44 97 GLU A N 1
ATOM 711 C CA . GLU A 1 97 ? -8.901 3.498 27.844 1.00 93.44 97 GLU A CA 1
ATOM 712 C C . GLU A 1 97 ? -7.431 3.237 27.473 1.00 93.44 97 GLU A C 1
ATOM 714 O O . GLU A 1 97 ? -6.538 3.941 27.938 1.00 93.44 97 GLU A O 1
ATOM 719 N N . THR A 1 98 ? -7.154 2.228 26.640 1.00 96.75 98 THR A N 1
ATOM 720 C CA . THR A 1 98 ? -5.781 1.800 26.335 1.00 96.75 98 THR A CA 1
ATOM 721 C C . THR A 1 98 ? -5.340 2.288 24.962 1.00 96.75 98 THR A C 1
ATOM 723 O O . THR A 1 98 ? -6.046 2.091 23.976 1.00 96.75 98 THR A O 1
ATOM 726 N N . GLU A 1 99 ? -4.137 2.852 24.860 1.00 97.69 99 GLU A N 1
ATOM 727 C CA . GLU A 1 99 ? -3.493 3.091 23.564 1.00 97.69 99 GLU A CA 1
ATOM 728 C C . GLU A 1 99 ? -2.666 1.878 23.133 1.00 97.69 99 GLU A C 1
ATOM 730 O O . GLU A 1 99 ? -1.951 1.264 23.927 1.00 97.69 99 GLU A O 1
ATOM 735 N N . ARG A 1 100 ? -2.786 1.513 21.858 1.00 97.50 100 ARG A N 1
ATOM 736 C CA . ARG A 1 100 ? -2.111 0.370 21.245 1.00 97.50 100 ARG A CA 1
ATOM 737 C C . ARG A 1 100 ? -1.513 0.783 19.914 1.00 97.50 100 ARG A C 1
ATOM 739 O O . ARG A 1 100 ? -2.122 1.541 19.162 1.00 97.50 100 ARG A O 1
ATOM 746 N N . THR A 1 101 ? -0.351 0.226 19.601 1.00 97.81 101 THR A N 1
ATOM 747 C CA . THR A 1 101 ? 0.278 0.387 18.291 1.00 97.81 101 THR A CA 1
ATOM 748 C C . THR A 1 101 ? 0.169 -0.914 17.516 1.00 97.81 101 THR A C 1
ATOM 750 O O . THR A 1 101 ? 0.644 -1.951 17.975 1.00 97.81 101 THR A O 1
ATOM 753 N N . PHE A 1 102 ? -0.414 -0.848 16.324 1.00 97.94 102 PHE A N 1
ATOM 754 C CA . PHE A 1 102 ? -0.489 -1.966 15.389 1.00 97.94 102 PHE A CA 1
ATOM 755 C C . PHE A 1 102 ? 0.447 -1.721 14.209 1.00 97.94 102 PHE A C 1
ATOM 757 O O . PHE A 1 102 ? 0.455 -0.624 13.645 1.00 97.94 102 PHE A O 1
ATOM 764 N N . ARG A 1 103 ? 1.231 -2.740 13.842 1.00 98.06 103 ARG A N 1
ATOM 765 C CA . ARG A 1 103 ? 2.171 -2.717 12.713 1.00 98.06 103 ARG A CA 1
ATOM 766 C C . ARG A 1 103 ? 1.914 -3.904 11.797 1.00 98.06 103 ARG A C 1
ATOM 768 O O . ARG A 1 103 ? 1.673 -5.005 12.285 1.00 98.06 103 ARG A O 1
ATOM 775 N N . TYR A 1 104 ? 1.897 -3.655 10.492 1.00 98.25 104 TYR A N 1
ATOM 776 C CA . TYR A 1 104 ? 1.690 -4.677 9.465 1.00 98.25 104 TYR A CA 1
ATOM 777 C C . TYR A 1 104 ? 2.099 -4.159 8.085 1.00 98.25 104 TYR A C 1
ATOM 779 O O . TYR A 1 104 ? 2.123 -2.954 7.844 1.00 98.25 104 TYR A O 1
ATOM 787 N N . PHE A 1 105 ? 2.356 -5.066 7.143 1.00 98.19 105 PHE A N 1
ATOM 788 C CA . PHE A 1 105 ? 2.502 -4.715 5.730 1.00 98.19 105 PHE A CA 1
ATOM 789 C C . PHE A 1 105 ? 1.117 -4.457 5.108 1.00 98.19 105 PHE A C 1
ATOM 791 O O . PHE A 1 105 ? 0.273 -5.358 5.141 1.00 98.19 105 PHE A O 1
ATOM 798 N N . PRO A 1 106 ? 0.845 -3.269 4.533 1.00 97.88 106 PRO A N 1
ATOM 799 C CA . PRO A 1 106 ? -0.467 -2.892 4.003 1.00 97.88 106 PRO A CA 1
ATOM 800 C C . PRO A 1 106 ? -0.703 -3.489 2.607 1.00 97.88 106 PRO A C 1
ATOM 802 O O . PRO A 1 106 ? -0.881 -2.777 1.617 1.00 97.88 106 PRO A O 1
ATOM 805 N N . ARG A 1 107 ? -0.664 -4.821 2.522 1.00 97.81 107 ARG A N 1
ATOM 806 C CA . ARG A 1 107 ? -0.874 -5.591 1.293 1.00 97.81 107 ARG A CA 1
ATOM 807 C C . ARG A 1 107 ? -2.353 -5.935 1.159 1.00 97.81 107 ARG A C 1
ATOM 809 O O . ARG A 1 107 ? -2.902 -6.677 1.969 1.00 97.81 107 ARG A O 1
ATOM 816 N N . GLY A 1 108 ? -2.991 -5.355 0.150 1.00 95.81 108 GLY A N 1
ATOM 817 C CA . GLY A 1 108 ? -4.341 -5.692 -0.278 1.00 95.81 108 GLY A CA 1
ATOM 818 C C . GLY A 1 108 ? -4.397 -7.014 -1.038 1.00 95.81 108 GLY A C 1
ATOM 819 O O . GLY A 1 108 ? -3.390 -7.701 -1.215 1.00 95.81 108 GLY A O 1
ATOM 820 N N . GLN A 1 109 ? -5.593 -7.360 -1.509 1.00 94.50 109 GLN A N 1
ATOM 821 C CA . GLN A 1 109 ? -5.796 -8.577 -2.288 1.00 94.50 109 GLN A CA 1
ATOM 822 C C . GLN A 1 109 ? -5.224 -8.452 -3.705 1.00 94.50 109 GLN A C 1
ATOM 824 O O 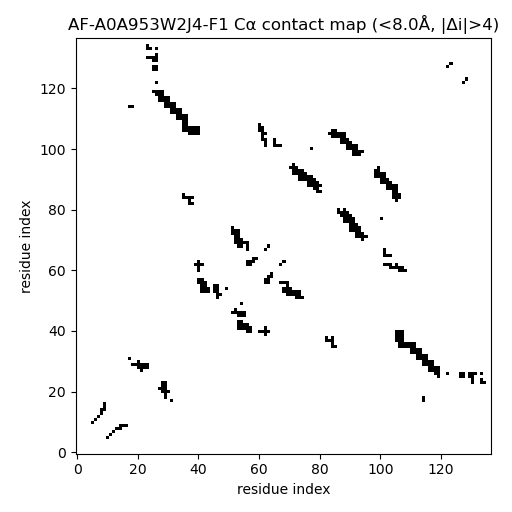. GLN A 1 109 ? -5.411 -7.445 -4.396 1.00 94.50 109 GLN A O 1
ATOM 829 N N . GLY A 1 110 ? -4.586 -9.534 -4.149 1.00 93.62 110 GLY A N 1
ATOM 830 C CA . GLY A 1 110 ? -4.017 -9.663 -5.483 1.00 93.62 110 GLY A CA 1
ATOM 831 C C . GLY A 1 110 ? -2.722 -8.879 -5.692 1.00 93.62 110 GLY A C 1
ATOM 832 O O . GLY A 1 110 ? -2.227 -8.152 -4.826 1.00 93.62 110 GLY A O 1
ATOM 833 N N . THR A 1 111 ? -2.180 -9.043 -6.889 1.00 94.25 111 THR A N 1
ATOM 834 C CA . THR A 1 111 ? -0.979 -8.358 -7.360 1.00 94.25 111 THR A CA 1
ATOM 835 C C . THR A 1 111 ? -1.286 -7.586 -8.635 1.00 94.25 111 THR A C 1
ATOM 837 O O . THR A 1 111 ? -2.385 -7.668 -9.195 1.00 94.25 111 THR A O 1
ATOM 840 N N . PHE A 1 112 ? -0.336 -6.764 -9.052 1.00 90.19 112 PHE A N 1
ATOM 841 C CA . PHE A 1 112 ? -0.322 -6.163 -10.371 1.00 90.19 112 PHE A CA 1
ATOM 842 C C . PHE A 1 112 ? 1.102 -6.169 -10.914 1.00 90.19 112 PHE A C 1
ATOM 844 O O . PHE A 1 112 ? 2.070 -5.998 -10.166 1.00 90.19 112 PHE A O 1
ATOM 851 N N . THR A 1 113 ? 1.216 -6.334 -12.226 1.00 91.00 113 THR A N 1
ATOM 852 C CA . THR A 1 113 ? 2.491 -6.232 -12.921 1.00 91.00 113 THR A CA 1
ATOM 853 C C . THR A 1 113 ? 2.933 -4.773 -12.967 1.00 91.00 113 THR A C 1
ATOM 855 O O . THR A 1 113 ? 2.160 -3.874 -13.300 1.00 91.00 113 THR A O 1
ATOM 858 N N . THR A 1 114 ? 4.193 -4.529 -12.634 1.00 91.56 114 THR A N 1
ATOM 859 C CA . THR A 1 114 ? 4.822 -3.213 -12.721 1.00 91.56 114 THR A CA 1
ATOM 860 C C . THR A 1 114 ? 6.243 -3.348 -13.255 1.00 91.56 114 THR A C 1
ATOM 862 O O . THR A 1 114 ? 6.857 -4.413 -13.148 1.00 91.56 114 THR A O 1
ATOM 865 N N . GLN A 1 115 ? 6.770 -2.266 -13.822 1.00 93.50 115 GLN A N 1
ATOM 866 C CA . GLN A 1 115 ? 8.151 -2.190 -14.279 1.00 93.50 115 GLN A CA 1
ATOM 867 C C . GLN A 1 115 ? 8.929 -1.167 -13.453 1.00 93.50 115 GLN A C 1
ATOM 869 O O . GLN A 1 115 ? 8.399 -0.122 -13.073 1.00 93.50 115 GLN A O 1
ATOM 874 N N . ARG A 1 116 ? 10.192 -1.473 -13.157 1.00 93.12 116 ARG A N 1
ATOM 875 C CA . ARG A 1 116 ? 11.114 -0.591 -12.432 1.00 93.12 116 ARG A CA 1
ATOM 876 C C . ARG A 1 116 ? 12.444 -0.545 -13.171 1.00 93.12 116 ARG A C 1
ATOM 878 O O . ARG A 1 116 ? 12.916 -1.568 -13.647 1.00 93.12 116 ARG A O 1
ATOM 885 N N . LEU A 1 117 ? 13.064 0.631 -13.211 1.00 93.69 117 LEU A N 1
ATOM 886 C CA . LEU A 1 117 ? 14.467 0.758 -13.587 1.00 93.69 117 LEU A CA 1
ATOM 887 C C . LEU A 1 117 ? 15.352 0.370 -12.397 1.00 93.69 117 LEU A C 1
ATOM 889 O O . LEU A 1 117 ? 15.332 1.032 -11.358 1.00 93.69 117 LEU A O 1
ATOM 893 N N . GLU A 1 118 ? 16.132 -0.690 -12.554 1.00 94.12 118 GLU A N 1
ATOM 894 C CA . GLU A 1 118 ? 17.210 -1.051 -11.640 1.00 94.12 118 GLU A CA 1
ATOM 895 C C . GLU A 1 118 ? 18.492 -0.371 -12.106 1.00 94.12 118 GLU A C 1
ATOM 897 O O . GLU A 1 118 ? 19.028 -0.700 -13.163 1.00 94.12 118 GLU A O 1
ATOM 902 N N . LEU A 1 119 ? 18.948 0.621 -11.338 1.00 92.81 119 LEU A N 1
ATOM 903 C CA . LEU A 1 119 ? 20.100 1.439 -11.702 1.00 92.81 119 LEU A CA 1
ATOM 904 C C . LEU A 1 119 ? 21.397 0.628 -11.663 1.00 92.81 119 LEU A C 1
ATOM 906 O O . LEU A 1 119 ? 21.675 -0.073 -10.687 1.00 92.81 119 LEU A O 1
ATOM 910 N N . THR A 1 120 ? 22.225 0.799 -12.692 1.00 93.31 120 THR A N 1
ATOM 911 C CA . THR A 1 120 ? 23.610 0.331 -12.68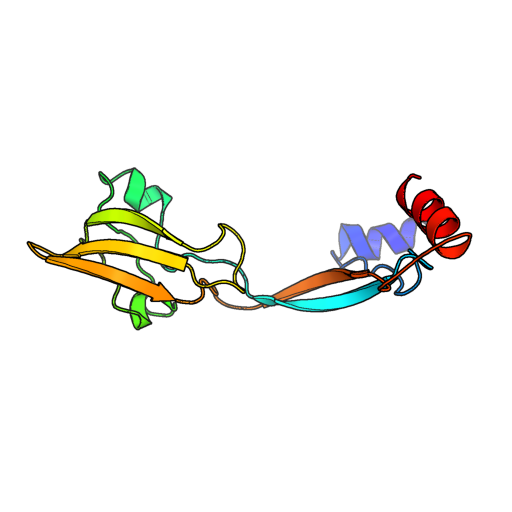2 1.00 93.31 120 THR A CA 1
ATOM 912 C C . THR A 1 120 ? 24.360 1.092 -11.581 1.00 93.31 120 THR A C 1
ATOM 914 O O . THR A 1 120 ? 24.379 2.327 -11.597 1.00 93.31 120 THR A O 1
ATOM 917 N N . PRO A 1 121 ? 24.971 0.405 -10.603 1.00 91.12 121 PRO A N 1
ATOM 918 C CA . PRO A 1 121 ? 25.684 1.080 -9.528 1.00 91.12 121 PRO A CA 1
ATOM 919 C C . PRO A 1 121 ? 26.981 1.715 -10.044 1.00 91.12 121 PRO A C 1
ATOM 921 O O . PRO A 1 121 ? 27.600 1.210 -10.978 1.00 91.12 121 PRO A O 1
ATOM 924 N N . ASN A 1 122 ? 27.428 2.780 -9.373 1.00 91.31 122 ASN A N 1
ATOM 925 C CA . ASN A 1 122 ? 28.746 3.397 -9.577 1.00 91.31 122 ASN A CA 1
ATOM 926 C C . ASN A 1 122 ? 29.032 3.819 -11.034 1.00 91.31 122 ASN A C 1
ATOM 928 O O . ASN A 1 122 ? 30.148 3.657 -11.526 1.00 91.31 122 ASN A O 1
ATOM 932 N N . LEU A 1 123 ? 28.024 4.341 -11.742 1.00 90.25 123 LEU A N 1
ATOM 933 C CA . LEU A 1 123 ? 28.230 4.949 -13.056 1.00 90.25 123 LEU A CA 1
ATOM 934 C C . LEU A 1 123 ? 29.089 6.211 -12.924 1.00 90.25 123 LEU A C 1
ATOM 936 O O . LEU A 1 123 ? 28.739 7.138 -12.197 1.00 90.25 123 LEU A O 1
ATOM 940 N N . GLU A 1 124 ? 30.173 6.270 -13.690 1.00 92.69 124 GLU A N 1
ATOM 941 C CA . GLU A 1 124 ? 31.100 7.401 -13.727 1.00 92.69 124 GLU A CA 1
ATOM 942 C C . GLU A 1 124 ? 31.532 7.698 -15.167 1.00 92.69 124 GLU A C 1
ATOM 944 O O . GLU A 1 124 ? 31.310 6.893 -16.072 1.00 92.69 124 GLU A O 1
ATOM 949 N N . GLY A 1 125 ? 32.147 8.863 -15.388 1.00 92.94 125 GLY A N 1
ATOM 950 C CA . GLY A 1 125 ? 32.733 9.239 -16.677 1.00 92.94 125 GLY A CA 1
ATOM 951 C C . GLY A 1 125 ? 31.743 9.186 -17.847 1.00 92.94 125 GLY A C 1
ATOM 952 O O . GLY A 1 125 ? 30.623 9.691 -17.765 1.00 92.94 125 GLY A O 1
ATOM 953 N N . GLU A 1 126 ? 32.175 8.583 -18.953 1.00 91.81 126 GLU A N 1
ATOM 954 C CA . GLU A 1 126 ? 31.387 8.485 -20.186 1.00 91.81 126 GLU A CA 1
ATOM 955 C C . GLU A 1 126 ? 30.078 7.674 -20.016 1.00 91.81 126 GLU A C 1
ATOM 957 O O . GLU A 1 126 ? 29.038 8.171 -20.449 1.00 91.81 126 GLU A O 1
ATOM 962 N N . PRO A 1 127 ? 30.049 6.506 -19.337 1.00 89.31 127 PRO A N 1
ATOM 963 C CA . PRO A 1 127 ? 28.797 5.810 -19.014 1.00 89.31 127 PRO A CA 1
ATOM 964 C C . PRO A 1 127 ? 27.766 6.666 -18.268 1.00 89.31 127 PRO A C 1
ATOM 966 O O . PRO A 1 127 ? 26.577 6.621 -18.588 1.00 89.31 127 PRO A O 1
ATOM 969 N N . LEU A 1 128 ? 28.205 7.485 -17.305 1.00 91.94 128 LEU A N 1
ATOM 970 C CA . LEU A 1 128 ? 27.308 8.409 -16.607 1.00 91.94 128 LEU A CA 1
ATOM 971 C C . LEU A 1 128 ? 26.781 9.490 -17.558 1.00 91.94 128 LEU A C 1
ATOM 973 O O . LEU A 1 128 ? 25.580 9.757 -17.579 1.00 91.94 128 LEU A O 1
ATOM 977 N N . ALA A 1 129 ? 27.650 10.078 -18.386 1.00 91.19 129 ALA A N 1
ATOM 978 C CA . ALA A 1 129 ? 27.246 11.079 -19.371 1.00 91.19 129 ALA A CA 1
ATOM 979 C C . ALA A 1 129 ? 26.226 10.523 -20.381 1.00 91.19 129 ALA A C 1
ATOM 981 O O . ALA A 1 129 ? 25.257 11.205 -20.717 1.00 91.19 129 ALA A O 1
ATOM 982 N N . GLN A 1 130 ? 26.407 9.280 -20.833 1.00 89.94 130 GLN A N 1
ATOM 983 C CA . GLN A 1 130 ? 25.460 8.584 -21.708 1.00 89.94 130 GLN A CA 1
ATOM 984 C C . GLN A 1 130 ? 24.127 8.328 -21.012 1.00 89.94 130 GLN A C 1
ATOM 986 O O . GLN A 1 130 ? 23.080 8.608 -21.591 1.00 89.94 130 GLN A O 1
ATOM 991 N N . CYS A 1 131 ? 24.162 7.876 -19.758 1.00 91.50 131 CYS A N 1
ATOM 992 C CA . CYS A 1 131 ? 22.952 7.692 -18.973 1.00 91.50 131 CYS A CA 1
ATOM 993 C C . CYS A 1 131 ? 22.145 8.996 -18.839 1.00 91.50 131 CYS A C 1
ATOM 995 O O . CYS A 1 131 ? 20.943 9.017 -19.104 1.00 91.50 131 CYS A O 1
ATOM 997 N N . MET A 1 132 ? 22.798 10.110 -18.491 1.00 89.62 132 MET A N 1
ATOM 998 C CA . MET A 1 132 ? 22.098 11.392 -18.363 1.00 89.62 132 MET A CA 1
ATOM 999 C C . MET A 1 132 ? 21.423 11.817 -19.672 1.00 89.62 132 MET A C 1
ATOM 1001 O O . MET A 1 132 ? 20.306 12.322 -19.630 1.00 89.62 132 MET A O 1
ATOM 1005 N N . ARG A 1 133 ? 22.060 11.582 -20.829 1.00 88.56 133 ARG A N 1
ATOM 1006 C CA . ARG A 1 133 ? 21.446 11.852 -22.142 1.00 88.56 133 ARG A CA 1
ATOM 1007 C C . ARG A 1 133 ? 20.227 10.962 -22.394 1.00 88.56 133 ARG A C 1
ATOM 1009 O O . ARG A 1 133 ? 19.227 11.460 -22.889 1.00 88.56 133 ARG A O 1
ATOM 1016 N N . ALA A 1 134 ? 20.296 9.680 -22.031 1.00 84.44 134 ALA A N 1
ATOM 1017 C CA . ALA A 1 134 ? 19.192 8.736 -22.212 1.00 84.44 134 ALA A CA 1
ATOM 1018 C C . ALA A 1 134 ? 17.952 9.092 -21.368 1.00 84.44 134 ALA A C 1
ATOM 1020 O O . ALA A 1 134 ? 16.830 8.879 -21.815 1.00 84.44 134 ALA A O 1
ATOM 1021 N N . ILE A 1 135 ? 18.141 9.646 -20.163 1.00 84.56 135 ILE A N 1
ATOM 1022 C CA . ILE A 1 135 ? 17.031 10.037 -19.273 1.00 84.56 135 ILE A CA 1
ATOM 1023 C C . ILE A 1 135 ? 16.490 11.439 -19.595 1.00 84.56 135 ILE A C 1
ATOM 1025 O O . ILE A 1 135 ? 15.299 11.681 -19.408 1.00 84.56 135 ILE A O 1
ATOM 1029 N N . ALA A 1 136 ? 17.343 12.369 -20.034 1.00 80.12 136 ALA A N 1
ATOM 1030 C CA . ALA A 1 136 ? 16.956 13.769 -20.223 1.00 80.12 136 ALA A CA 1
ATOM 1031 C C . ALA A 1 136 ? 15.985 14.007 -21.394 1.00 80.12 136 ALA A C 1
ATOM 1033 O O . ALA A 1 136 ? 15.230 14.978 -21.328 1.00 80.12 136 ALA A O 1
ATOM 1034 N N . GLY A 1 137 ? 15.962 13.113 -22.393 1.00 61.25 137 GLY A N 1
ATOM 1035 C CA . GLY A 1 137 ? 15.133 13.249 -23.598 1.00 61.25 137 GLY A CA 1
ATOM 1036 C C . GLY A 1 137 ? 15.733 14.180 -24.642 1.00 61.25 137 GLY A C 1
ATOM 1037 O O . GLY A 1 137 ? 16.069 15.335 -24.299 1.00 61.25 137 GLY A O 1
#

Nearest PDB structures (foldseek):
  7xyo-assembly1_A  TM=6.822E-01  e=9.930E-08  Myxococcus fulvus
  7xyo-assembly1_B  TM=6.760E-01  e=3.845E-07  Myxococcus fulvus
  4jbk-assembly1_A  TM=5.385E-01  e=2.899E+00  Mus musculus

pLDDT: mean 92.79, std 7.31, range [55.88, 98.62]

Solvent-accessible surface area (backbone atoms only — not comparable to full-atom values): 7679 Å² total; per-residue (Å²): 134,72,65,66,66,51,41,46,44,44,66,72,67,57,46,82,86,76,76,59,41,62,76,49,48,68,40,26,40,43,44,78,46,81,38,60,34,56,30,74,26,43,36,62,66,59,8,57,74,47,81,29,27,34,30,67,56,36,79,93,26,45,36,33,76,54,63,56,52,62,73,26,33,57,74,46,77,73,47,55,53,92,80,42,32,89,37,52,36,25,38,34,28,33,54,89,93,43,78,47,78,40,64,38,49,26,39,36,87,63,67,45,82,47,74,46,78,47,67,50,78,89,66,52,72,67,58,34,56,48,19,53,56,59,72,67,111

Mean predicted aligned error: 6.49 Å

Radius of gyration: 21.57 Å; Cα contacts (8 Å, |Δi|>4): 257; chains: 1; bounding box: 49×25×66 Å

=== Feature glossary ===
Legend for the data blocks above and below:

— What the protein is —

The amino-acid sequence is the protein's primary structure: the linear order of residues from the N-terminus to the C-terminus, written in one-letter code. Everything else here — the 3D coordinates, the secondary structure, the domain annotations — is ultimately a consequence of this string.

Database cross-references. InterPro integrates a dozen domain/family signature databases into unified entries with residue-range hits. GO terms attach function/process/location labels with evidence codes. CATH codes position the fold in a four-level structural taxonomy. Organism is the NCBI-taxonomy species name.

— Where its atoms are —

The mmCIF block holds the 3D Cartesian coordinates of each backbone atom (N, Cα, C, O) in ångströms. mmCIF is the PDB's canonical archive format — a tagged-loop text representation of the atomic model.

The six renders are orthographic views along the three Cartesian axes in both directions. Representation (cartoon, sticks, or surface) and color scheme (sequence-rainbow or by-chain) vary across proteins so the training set covers all the common visualization conventions.

— Local backbone conformation —

Secondary structure is the local, repeating backbone conformation. DSSP classifies it into eight states by reading the hydrogen-bond network: three helix types (H, G, I), two β types (E, B), two non-regular types (T, S), and unstructured coil (-).

SS3 is a coarse helix/strand/coil call (letters a/b/c) made by the P-SEA algorithm from inter-Cα distances and dihedrals. It is less detailed than DSSP but needs only Cα positions.

Backbone dihedral angles. Every residue except chain termini has a φ (preceding-C → N → Cα → C) and a ψ (N → Cα → C → next-N). They are reported in degrees following the IUPAC sign convention. Secondary structure is essentially a statement about which (φ, ψ) basin each residue occupies.

— Global shape and packing —

The geometric summary reports three shape descriptors. Rg (radius of gyration) measures how spread out the Cα atoms are about their centre of mass; compact globular proteins have small Rg, elongated or unfolded ones large. Cα contacts (<8 Å, |i−j|>4) count long-range residue pairs in spatial prox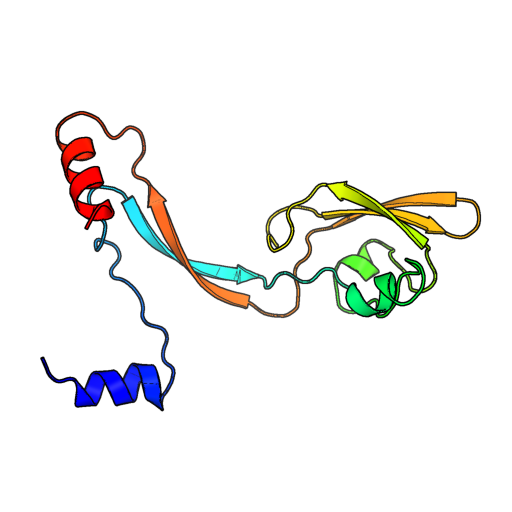imity — high for tightly packed folds, near zero for rods or random coil. The bounding-box extents give the protein's footprint along x, y, z in Å.

Solvent accessibility: the surface area of each residue that a 1.4 Å water probe can touch, in Å². When only backbone atoms are present the absolute values are lower than full-atom SASA (side chains contribute most of the area) and are flagged as backbone-only.

Plot images: a contact map (which residues are close in 3D, as an N×N binary image), a Ramachandran scatter (backbone torsion angles, revealing secondary-structure composition at a glance), and — for AlphaFold structures — a PAE heatmap (pairwise prediction confidence).

— Structural neighborhood —

Foldseek's 3Di representation compresses backbone geometry into a per-residue letter drawn from a learned twenty-state alphabet. It captures the tertiary interaction pattern around each residue — which residues are packed against it in space, regardless of where they are in sequence.

Structural nearest neighbors (via Foldseek easy-search vs the PDB). Reported per hit: target PDB id, E-value, and alignment TM-score. A TM-score above ~0.5 is the conventional threshold for 'same fold'.

— Confidence and disorder —

pLDDT (predicted Local Distance Difference Test) is AlphaFold's per-residue confidence score, ranging from 0 to 100. Values above 90 indicate high confidence (typically well-packed cores); 70–90 is confident; 50–70 low confidence; below 50 usually means the region is disordered or the prediction is unreliable there. AlphaFold stores pLDDT in the mmCIF B-factor column.

For experimental (PDB) structures, the B-factor (temperature factor) quantifies the positional spread of each atom in the crystal — a combination of thermal vibration and static disorder — in units of Å². High B-factors mark flexible loops or poorly resolved regions; low B-factors mark the rigid, well-ordered core.

Predic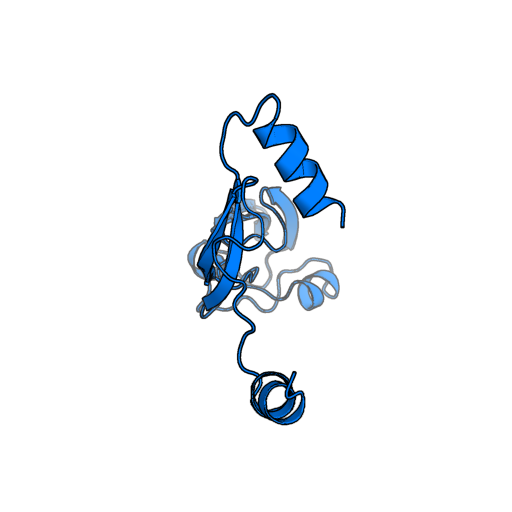ted Aligned Error (PAE) is an AlphaFold confidence matrix: entry (i, j) is the expected error in the position of residue j, in ångströms, when the prediction is superimposed on the true structure at residue i. Low PAE within a block of residues means that block is internally rigid and well-predicted; high PAE between two blocks means their relative placement is uncertain even if each block individually is confident.